Protein AF-A0A0B1STI6-F1 (afdb_monomer_lite)

InterPro domains:
  IPR003582 ShKT domain [PF01549] (3-16)
  IPR003582 ShKT domain [PF01549] (29-63)
  IPR003582 ShKT domai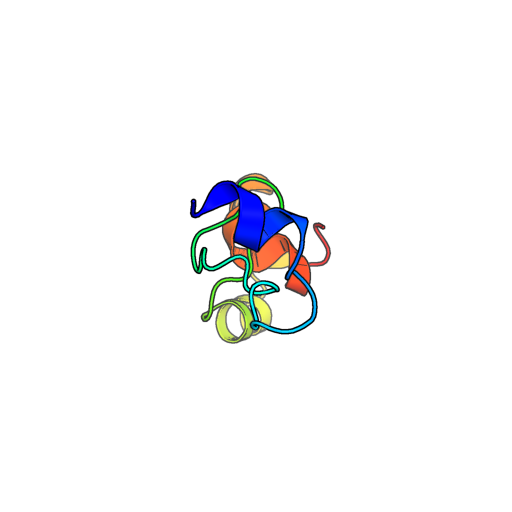n [PS51670] (1-16)

Radius of gyration: 14.72 Å; chains: 1; bounding box: 17×32×42 Å

Sequence (63 aa):
MLEFARENCKKTCGF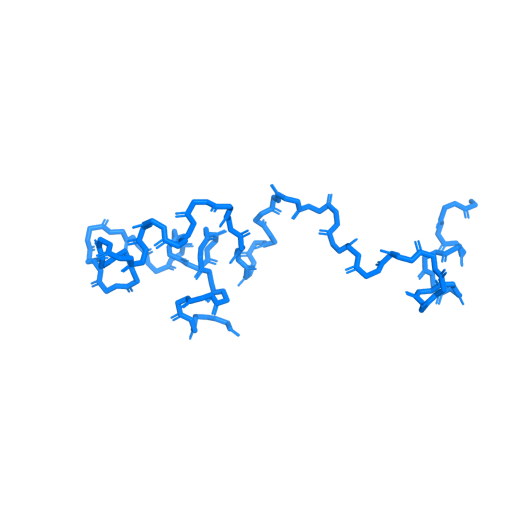CTDDTGGITHECGSHTHCPIWIRNNFCINTYYTLQLRKRYCGKPCRLC

pLDDT: mean 72.24, std 15.59, range [46.91, 91.69]

Organism: Oesophagostomum dentatum (NCBI:txid61180)

Structure (mmCIF, N/CA/C/O backbone):
data_AF-A0A0B1STI6-F1
#
_entry.id   AF-A0A0B1STI6-F1
#
loop_
_atom_site.group_PDB
_atom_site.id
_atom_site.type_symbol
_atom_site.label_atom_id
_atom_site.label_alt_id
_atom_site.label_comp_id
_atom_site.label_asym_id
_atom_site.label_entity_id
_atom_site.label_seq_id
_atom_site.pdbx_PDB_ins_code
_atom_site.Cartn_x
_atom_site.Cartn_y
_atom_site.Cartn_z
_atom_site.occupancy
_atom_site.B_iso_or_equiv
_atom_site.auth_seq_id
_atom_site.auth_comp_id
_atom_site.auth_asym_id
_atom_site.auth_atom_id
_atom_site.pdbx_PDB_model_num
ATOM 1 N N . MET A 1 1 ? 3.510 21.199 -21.137 1.00 54.44 1 MET A N 1
ATOM 2 C CA . MET A 1 1 ? 3.727 20.024 -22.018 1.00 54.44 1 MET A CA 1
ATOM 3 C C . MET A 1 1 ? 3.582 18.686 -21.298 1.00 54.44 1 MET A C 1
ATOM 5 O O . MET A 1 1 ? 2.986 17.801 -21.891 1.00 54.44 1 MET A O 1
ATOM 9 N N . LEU A 1 2 ? 4.044 18.526 -20.046 1.00 53.59 2 LEU A N 1
ATOM 10 C CA . LEU A 1 2 ? 3.853 17.275 -19.283 1.00 53.59 2 LEU A CA 1
ATOM 11 C C . LEU A 1 2 ? 2.373 16.908 -19.032 1.00 53.59 2 LEU A C 1
ATOM 13 O O . LEU A 1 2 ? 2.017 15.736 -19.058 1.00 53.59 2 LEU A O 1
ATOM 17 N N . GLU A 1 3 ? 1.511 17.907 -18.825 1.00 55.69 3 GLU A N 1
ATOM 18 C CA . GLU A 1 3 ? 0.072 17.719 -18.555 1.00 55.69 3 GLU A CA 1
ATOM 19 C C . GLU A 1 3 ? -0.661 17.023 -19.719 1.00 55.69 3 GLU A C 1
ATOM 21 O O . GLU A 1 3 ? -1.372 16.042 -19.519 1.00 55.69 3 GLU A O 1
ATOM 26 N N . PHE A 1 4 ? -0.404 17.463 -20.956 1.00 60.53 4 PHE A N 1
ATOM 27 C CA . PHE A 1 4 ? -1.064 16.940 -22.158 1.00 60.53 4 PHE A CA 1
ATOM 28 C C . PHE A 1 4 ? -0.730 15.464 -22.423 1.00 60.53 4 PHE A C 1
ATOM 30 O O . PHE A 1 4 ? -1.606 14.687 -22.806 1.00 60.53 4 PHE A O 1
ATOM 37 N N . ALA A 1 5 ? 0.525 15.065 -22.182 1.00 61.12 5 ALA A N 1
ATOM 38 C CA . ALA A 1 5 ? 0.967 13.680 -22.334 1.00 61.12 5 ALA A CA 1
ATOM 39 C C . ALA A 1 5 ? 0.305 12.745 -21.303 1.00 61.12 5 ALA A C 1
ATOM 41 O O . ALA A 1 5 ? -0.015 11.600 -21.626 1.00 61.12 5 ALA A O 1
ATOM 42 N N . ARG A 1 6 ? 0.031 13.248 -20.091 1.00 62.75 6 ARG A N 1
ATOM 43 C CA . ARG A 1 6 ? -0.632 12.508 -19.009 1.00 62.75 6 ARG A CA 1
ATOM 44 C C . ARG A 1 6 ? -2.121 12.263 -19.278 1.00 62.75 6 ARG A C 1
ATOM 46 O O . ARG A 1 6 ? -2.605 11.166 -19.012 1.00 62.75 6 ARG A O 1
ATOM 53 N N . GLU A 1 7 ? -2.839 13.230 -19.848 1.00 61.75 7 GLU A N 1
ATOM 54 C CA . GLU A 1 7 ? -4.268 13.061 -20.158 1.00 61.75 7 GLU A CA 1
ATOM 55 C C . GLU A 1 7 ? -4.521 12.223 -21.422 1.00 61.75 7 GLU A C 1
ATOM 57 O O . GLU A 1 7 ? -5.439 11.395 -21.446 1.00 61.75 7 GLU A O 1
ATOM 62 N N . ASN A 1 8 ? -3.683 12.384 -22.453 1.00 61.03 8 ASN A N 1
ATOM 63 C CA . ASN A 1 8 ? -3.952 11.836 -23.787 1.00 61.03 8 ASN A CA 1
ATOM 64 C C . ASN A 1 8 ? -3.205 10.529 -24.104 1.00 61.03 8 ASN A C 1
ATOM 66 O O . ASN A 1 8 ? -3.686 9.745 -24.919 1.00 61.03 8 ASN A O 1
ATOM 70 N N . CYS A 1 9 ? -2.080 10.233 -23.440 1.00 61.06 9 CYS A N 1
ATOM 71 C CA . CYS A 1 9 ? -1.232 9.068 -23.755 1.00 61.06 9 CYS A CA 1
ATOM 72 C C . CYS A 1 9 ? -1.134 8.037 -22.613 1.00 61.06 9 CYS A C 1
ATOM 74 O O . CYS A 1 9 ? -0.197 7.235 -22.563 1.00 61.06 9 CYS A O 1
ATOM 76 N N . LYS A 1 10 ? -2.132 8.011 -21.719 1.00 57.50 10 LYS A N 1
ATOM 77 C CA . LYS A 1 10 ? -2.190 7.147 -20.523 1.00 57.50 10 LYS A CA 1
ATOM 78 C C . LYS A 1 10 ? -2.005 5.642 -20.775 1.00 57.50 10 LYS A C 1
ATOM 80 O O . LYS A 1 10 ? -1.465 4.956 -19.918 1.00 57.50 10 LYS A O 1
ATOM 85 N N . LYS A 1 11 ? -2.418 5.116 -21.936 1.00 54.09 11 LYS A N 1
ATOM 86 C CA . LYS A 1 11 ? -2.356 3.669 -22.241 1.00 54.09 11 LYS A CA 1
ATOM 87 C C . LYS A 1 11 ? -1.082 3.210 -22.961 1.00 54.09 11 LYS A C 1
ATOM 89 O O . LYS A 1 11 ? -0.805 2.017 -22.949 1.00 54.09 11 LYS A O 1
ATOM 94 N N . THR A 1 12 ? -0.316 4.113 -23.574 1.00 55.06 12 THR A N 1
ATOM 95 C CA . THR A 1 12 ? 0.744 3.728 -24.534 1.00 55.06 12 THR A CA 1
ATOM 96 C C . THR A 1 12 ? 2.156 4.017 -24.034 1.00 55.06 12 THR A C 1
ATOM 98 O O . THR A 1 12 ? 3.116 3.497 -24.586 1.00 55.06 12 THR A O 1
ATOM 101 N N . CYS A 1 13 ? 2.302 4.830 -22.986 1.00 55.09 13 CYS A N 1
ATOM 102 C CA . CYS A 1 13 ? 3.613 5.292 -22.521 1.00 55.09 13 CYS A CA 1
ATOM 103 C C . CYS A 1 13 ? 3.975 4.786 -21.112 1.00 55.09 13 CYS A C 1
ATOM 105 O O . CYS A 1 13 ? 4.882 5.300 -20.477 1.00 55.09 13 CYS A O 1
ATOM 107 N N . GLY A 1 14 ? 3.280 3.773 -20.588 1.00 51.94 14 GLY A N 1
ATOM 108 C CA . GLY A 1 14 ? 3.603 3.241 -19.258 1.00 51.94 14 GLY A CA 1
ATOM 109 C C . GLY A 1 14 ? 3.297 4.201 -18.098 1.00 51.94 14 GLY A C 1
ATOM 110 O O . GLY A 1 14 ? 3.541 3.838 -16.961 1.00 51.94 14 GLY A O 1
ATOM 111 N N . PHE A 1 15 ? 2.660 5.357 -18.345 1.00 51.66 15 PHE A N 1
ATOM 112 C CA . PHE A 1 15 ? 2.155 6.290 -17.318 1.00 51.66 15 PHE A CA 1
ATOM 113 C C . PHE A 1 15 ? 1.015 5.724 -16.446 1.00 51.66 15 PHE A C 1
ATOM 115 O O . PHE A 1 15 ? 0.447 6.439 -15.625 1.00 51.66 15 PHE A O 1
ATOM 122 N N . CYS A 1 16 ? 0.683 4.436 -16.579 1.00 51.78 16 CYS A N 1
ATOM 123 C CA . CYS A 1 16 ? 0.060 3.683 -15.489 1.00 51.78 16 CYS A CA 1
ATOM 124 C C . CYS A 1 16 ? 1.082 3.262 -14.422 1.00 51.78 16 CYS A C 1
ATOM 126 O O . CYS A 1 16 ? 0.830 2.320 -13.676 1.00 51.78 16 CYS A O 1
ATOM 128 N N . THR A 1 17 ? 2.220 3.932 -14.309 1.00 48.97 17 THR A N 1
ATOM 129 C CA . THR A 1 17 ? 2.855 4.090 -13.016 1.00 48.97 17 THR A CA 1
ATOM 130 C C . THR A 1 17 ? 2.347 5.394 -12.428 1.00 48.97 17 THR A C 1
ATOM 132 O O . THR A 1 17 ? 2.718 6.495 -12.830 1.00 48.97 17 THR A O 1
ATOM 135 N N . ASP A 1 18 ? 1.476 5.256 -11.428 1.00 50.50 18 ASP A N 1
ATOM 136 C CA . ASP A 1 18 ? 1.615 6.103 -10.253 1.00 50.50 18 ASP A CA 1
ATOM 137 C C . ASP A 1 18 ? 3.067 5.903 -9.796 1.00 50.50 18 ASP A C 1
ATOM 139 O O . ASP A 1 18 ? 3.393 4.992 -9.038 1.00 50.50 18 ASP 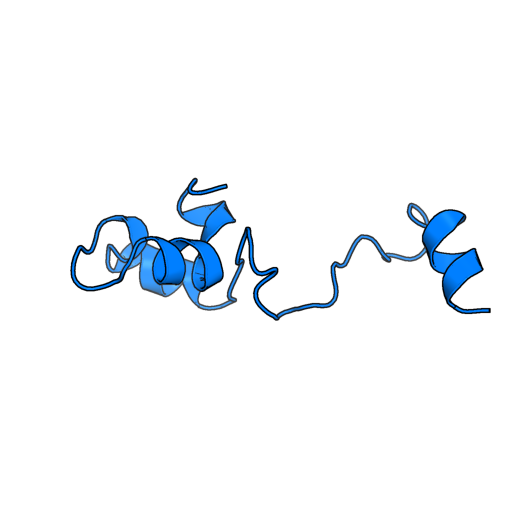A O 1
ATOM 143 N N . ASP A 1 19 ? 3.970 6.679 -10.397 1.00 52.66 19 ASP A N 1
ATOM 144 C CA . ASP A 1 19 ? 5.404 6.732 -10.120 1.00 52.66 19 ASP A CA 1
ATOM 145 C C . ASP A 1 19 ? 5.634 7.506 -8.818 1.00 52.66 19 ASP A C 1
ATOM 147 O O . ASP A 1 19 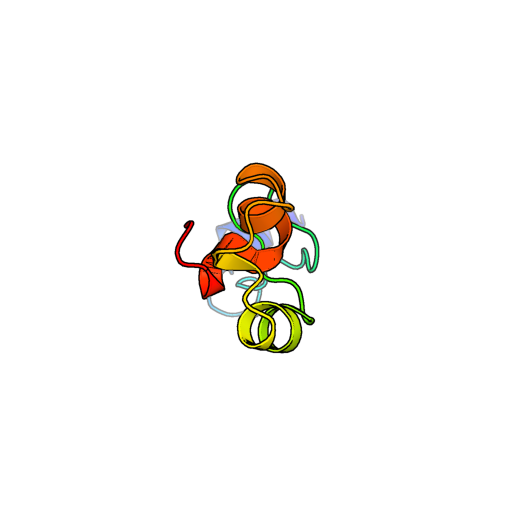? 6.565 8.283 -8.632 1.00 52.66 19 ASP A O 1
ATOM 151 N N . THR A 1 20 ? 4.736 7.261 -7.876 1.00 46.91 20 THR A N 1
ATOM 152 C CA . THR A 1 20 ? 5.017 7.325 -6.473 1.00 46.91 20 THR A CA 1
ATOM 153 C C . THR A 1 20 ? 5.082 5.873 -6.013 1.00 46.91 20 THR A C 1
ATOM 155 O O . THR A 1 20 ? 4.119 5.277 -5.529 1.00 46.91 20 THR A O 1
ATOM 158 N N . GLY A 1 21 ? 6.303 5.337 -5.982 1.00 47.88 21 GLY A N 1
ATOM 159 C CA . GLY A 1 21 ? 6.740 4.473 -4.879 1.00 47.88 21 GLY A CA 1
ATOM 160 C C . GLY A 1 21 ? 6.669 5.219 -3.534 1.00 47.88 21 GLY A C 1
ATOM 161 O O . GLY A 1 21 ? 7.603 5.215 -2.744 1.00 47.88 21 GLY A O 1
ATOM 162 N N . GLY A 1 22 ? 5.569 5.918 -3.292 1.00 47.78 22 GLY A N 1
ATOM 163 C CA . GLY A 1 22 ? 5.348 6.879 -2.246 1.00 47.78 22 GLY A CA 1
ATOM 164 C C . GLY A 1 22 ? 3.859 6.921 -2.047 1.00 47.78 22 GLY A C 1
ATOM 165 O O . GLY A 1 22 ? 3.173 7.716 -2.659 1.00 47.78 22 GLY A O 1
ATOM 166 N N . ILE A 1 23 ? 3.394 5.999 -1.209 1.00 50.06 23 ILE A N 1
ATOM 167 C CA . ILE A 1 23 ? 2.254 6.198 -0.327 1.00 50.06 23 ILE A CA 1
ATOM 168 C C . ILE A 1 23 ? 1.269 7.242 -0.883 1.00 50.06 23 ILE A C 1
ATOM 170 O O . ILE A 1 23 ? 1.236 8.378 -0.398 1.00 50.06 23 ILE A O 1
ATOM 174 N N . THR A 1 24 ? 0.479 6.891 -1.905 1.00 49.88 24 THR A N 1
ATOM 175 C CA . THR A 1 24 ? -0.734 7.669 -2.159 1.00 49.88 24 THR A CA 1
ATOM 176 C C . THR A 1 24 ? -1.465 7.673 -0.823 1.00 49.88 24 THR A C 1
ATOM 178 O O . THR A 1 24 ? -1.590 6.628 -0.173 1.00 49.88 24 THR A O 1
ATOM 181 N N . HIS A 1 25 ? -1.808 8.862 -0.321 1.00 54.25 25 HIS A N 1
ATOM 182 C CA . HIS A 1 25 ? -2.241 9.065 1.071 1.00 54.25 25 HIS A CA 1
ATOM 183 C C . HIS A 1 25 ? -3.434 8.155 1.450 1.00 54.25 25 HIS A C 1
ATOM 185 O O . HIS A 1 25 ? -3.713 7.916 2.622 1.00 54.25 25 HIS A O 1
ATOM 191 N N . GLU A 1 26 ? -4.095 7.592 0.441 1.00 60.19 26 GLU A N 1
ATOM 192 C CA . GLU A 1 26 ? -5.228 6.690 0.509 1.00 60.19 26 GLU A CA 1
ATOM 193 C C . GLU A 1 26 ? -4.931 5.189 0.307 1.00 60.19 26 GLU A C 1
ATOM 195 O O . GLU A 1 26 ? -5.732 4.385 0.781 1.00 60.19 26 GLU A O 1
ATOM 200 N N . CYS A 1 27 ? -3.844 4.756 -0.355 1.00 70.94 27 CYS A N 1
ATOM 201 C CA . CYS A 1 27 ? -3.695 3.341 -0.735 1.00 70.94 27 CYS A CA 1
ATOM 202 C C . CYS A 1 27 ? -2.246 2.896 -1.037 1.00 70.94 27 CYS A C 1
ATOM 204 O O . CYS A 1 27 ? -1.857 2.659 -2.182 1.00 70.94 27 CYS A O 1
ATOM 206 N N . GLY A 1 28 ? -1.442 2.728 0.015 1.00 77.19 28 GLY A N 1
ATOM 207 C CA . GLY A 1 28 ? -0.033 2.344 -0.079 1.00 77.19 28 GLY A CA 1
ATOM 208 C C . GLY A 1 28 ? 0.238 0.972 -0.688 1.00 77.19 28 GLY A C 1
ATOM 209 O O . GLY A 1 28 ? -0.474 0.003 -0.417 1.00 77.19 28 GLY A O 1
ATOM 210 N N . SER A 1 29 ? 1.331 0.873 -1.445 1.00 76.94 29 SER A N 1
ATOM 211 C CA . SER A 1 29 ? 1.876 -0.390 -1.953 1.00 76.94 29 SER A CA 1
ATOM 212 C C . SER A 1 29 ? 3.401 -0.416 -1.820 1.00 76.94 29 SER A C 1
ATOM 214 O O . SER A 1 29 ? 4.130 -0.402 -2.809 1.00 76.94 29 SER A O 1
ATOM 216 N N . HIS A 1 30 ? 3.888 -0.417 -0.579 1.00 82.00 30 HIS A N 1
ATOM 217 C CA . HIS A 1 30 ? 5.316 -0.448 -0.276 1.00 82.00 30 HIS A CA 1
ATOM 218 C C . HIS A 1 30 ? 5.966 -1.772 -0.719 1.00 82.00 30 HIS A C 1
ATOM 220 O O . HIS A 1 30 ? 5.388 -2.851 -0.576 1.00 82.00 30 HIS A O 1
ATOM 226 N N . THR A 1 31 ? 7.210 -1.712 -1.194 1.00 84.19 31 THR A N 1
ATOM 227 C CA . THR A 1 31 ? 7.976 -2.884 -1.665 1.00 84.19 31 THR A CA 1
ATOM 228 C C . THR A 1 31 ? 8.155 -3.954 -0.585 1.00 84.19 31 THR A C 1
ATOM 230 O O . THR A 1 31 ? 8.187 -5.143 -0.886 1.00 84.19 31 THR A O 1
ATOM 233 N N . HIS A 1 32 ? 8.218 -3.551 0.689 1.00 83.69 32 HIS A N 1
ATOM 234 C CA . HIS A 1 32 ? 8.332 -4.462 1.839 1.00 83.69 32 HIS A CA 1
ATOM 235 C C . HIS A 1 32 ? 6.994 -5.017 2.349 1.00 83.69 32 HIS A C 1
ATOM 237 O O . HIS A 1 32 ? 6.994 -5.844 3.264 1.00 83.69 32 HIS A O 1
ATOM 243 N N . CYS A 1 33 ? 5.854 -4.632 1.766 1.00 85.88 33 CYS A N 1
ATOM 244 C CA . CYS A 1 33 ? 4.560 -5.186 2.16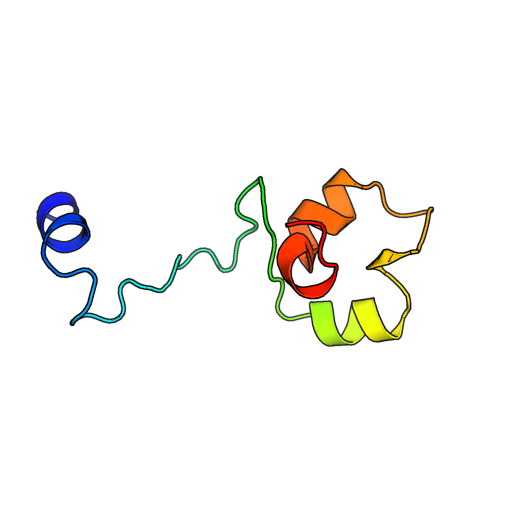3 1.00 85.88 33 CYS A CA 1
ATOM 245 C C . CYS A 1 33 ? 4.507 -6.720 2.180 1.00 85.88 33 CYS A C 1
ATOM 247 O O . CYS A 1 33 ? 3.985 -7.252 3.153 1.00 85.88 33 CYS A O 1
ATOM 249 N N . PRO A 1 34 ? 5.081 -7.469 1.216 1.00 87.06 34 PRO A N 1
ATOM 250 C CA . PRO A 1 34 ? 5.070 -8.932 1.256 1.00 87.06 34 PRO A CA 1
ATOM 251 C C . PRO A 1 34 ? 5.713 -9.506 2.526 1.00 87.06 34 PRO A C 1
ATOM 253 O O . PRO A 1 34 ? 5.240 -10.502 3.067 1.00 87.06 34 PRO A O 1
ATOM 256 N N . ILE A 1 35 ? 6.772 -8.863 3.028 1.00 89.50 35 ILE A N 1
ATOM 257 C CA . ILE A 1 35 ? 7.463 -9.261 4.259 1.00 89.50 35 ILE A CA 1
ATOM 258 C C . ILE A 1 35 ? 6.604 -8.891 5.470 1.00 89.50 35 ILE A C 1
ATOM 260 O O . ILE A 1 35 ? 6.379 -9.718 6.349 1.00 89.50 35 ILE A O 1
ATOM 264 N N . TRP A 1 36 ? 6.075 -7.670 5.509 1.00 90.31 36 TRP A N 1
ATOM 265 C CA . TRP A 1 36 ? 5.253 -7.191 6.620 1.00 90.31 36 TRP A CA 1
ATOM 266 C C . TRP A 1 36 ? 3.936 -7.965 6.757 1.00 90.31 36 TRP A C 1
ATOM 268 O O . TRP A 1 36 ? 3.547 -8.323 7.865 1.00 90.31 36 TRP A O 1
ATOM 278 N N . ILE A 1 37 ? 3.281 -8.311 5.651 1.00 88.75 37 ILE A N 1
ATOM 279 C CA . ILE A 1 37 ? 2.044 -9.107 5.642 1.00 88.75 37 ILE A CA 1
ATOM 280 C C . ILE A 1 37 ? 2.288 -10.509 6.192 1.00 88.75 37 ILE A C 1
ATOM 282 O O . ILE A 1 37 ? 1.486 -10.983 6.993 1.00 88.75 37 ILE A O 1
ATOM 286 N N . ARG A 1 38 ? 3.414 -11.142 5.828 1.00 91.38 38 ARG A N 1
ATOM 287 C CA . ARG A 1 38 ? 3.836 -12.423 6.421 1.00 91.38 38 ARG A CA 1
ATOM 288 C C . ARG A 1 38 ? 4.048 -12.328 7.935 1.00 91.38 38 ARG A C 1
ATOM 290 O O . ARG A 1 38 ? 3.864 -13.322 8.618 1.00 91.38 38 ARG A O 1
ATOM 297 N N . ASN A 1 39 ? 4.387 -11.142 8.444 1.00 91.69 39 ASN A N 1
ATOM 298 C CA . ASN A 1 39 ? 4.516 -10.829 9.872 1.00 91.69 39 ASN A CA 1
ATOM 299 C C . ASN A 1 39 ? 3.229 -10.221 10.470 1.00 91.69 39 ASN A C 1
ATOM 301 O O . ASN A 1 39 ? 3.282 -9.465 11.439 1.00 91.69 39 ASN A O 1
ATOM 305 N N . ASN A 1 40 ? 2.064 -10.495 9.877 1.00 91.31 40 ASN A N 1
ATOM 306 C CA . ASN A 1 40 ? 0.758 -10.061 10.378 1.00 91.31 40 ASN A CA 1
ATOM 307 C C . ASN A 1 40 ? 0.558 -8.532 10.445 1.00 91.31 40 ASN A C 1
ATOM 309 O O . ASN A 1 40 ? -0.326 -8.057 11.158 1.00 91.31 40 ASN A O 1
ATOM 313 N N . PHE A 1 41 ? 1.295 -7.740 9.658 1.00 90.50 41 PHE A N 1
ATOM 314 C CA . PHE A 1 41 ? 1.195 -6.272 9.652 1.00 90.50 41 PHE A CA 1
ATOM 315 C C . PHE A 1 41 ? -0.230 -5.748 9.448 1.00 90.50 41 PHE A C 1
ATOM 317 O O . PHE A 1 41 ? -0.626 -4.798 10.113 1.00 90.50 41 PHE A O 1
ATOM 324 N N . CYS A 1 42 ? -1.032 -6.384 8.588 1.00 86.69 42 CYS A N 1
ATOM 325 C CA . CYS A 1 42 ? -2.403 -5.943 8.312 1.00 86.69 42 CYS A CA 1
ATOM 326 C C . CYS A 1 42 ? -3.353 -6.087 9.506 1.00 86.69 42 CYS A C 1
ATOM 328 O O . CYS A 1 42 ? -4.323 -5.336 9.596 1.00 86.69 42 CYS A O 1
ATOM 330 N N . ILE A 1 43 ? -3.093 -7.027 10.417 1.00 88.75 43 ILE A N 1
ATOM 331 C CA . ILE A 1 43 ? -3.947 -7.289 11.586 1.00 88.75 43 ILE A CA 1
ATOM 332 C C . ILE A 1 43 ? -3.339 -6.766 12.888 1.00 88.75 43 ILE A C 1
ATOM 334 O O . ILE A 1 43 ? -4.026 -6.701 13.902 1.00 88.75 43 ILE A O 1
ATOM 338 N N . ASN A 1 44 ? -2.059 -6.399 12.866 1.00 89.50 44 ASN A N 1
ATOM 339 C CA . ASN A 1 44 ? -1.345 -5.946 14.043 1.00 89.50 44 ASN A CA 1
ATOM 340 C C . ASN A 1 44 ? -1.925 -4.609 14.536 1.00 89.50 44 ASN A C 1
ATOM 342 O O . ASN A 1 44 ? -1.902 -3.599 13.830 1.00 89.50 44 ASN A O 1
ATOM 346 N N . THR A 1 45 ? -2.450 -4.624 15.760 1.00 87.12 45 THR A N 1
ATOM 347 C CA . THR A 1 45 ? -3.084 -3.477 16.421 1.00 87.12 45 THR A CA 1
ATOM 348 C C . THR A 1 45 ? -2.080 -2.430 16.897 1.00 87.12 45 THR A C 1
ATOM 350 O O . THR A 1 45 ? -2.475 -1.288 17.117 1.00 87.12 45 THR A O 1
ATOM 353 N N . TYR A 1 46 ? -0.792 -2.779 16.990 1.00 89.06 46 TYR A N 1
ATOM 354 C CA . TYR A 1 46 ? 0.293 -1.828 17.242 1.00 89.06 46 TYR A CA 1
ATOM 355 C C . TYR A 1 46 ? 0.383 -0.770 16.133 1.00 89.06 46 TYR A C 1
ATOM 357 O O . TYR A 1 46 ? 0.663 0.398 16.394 1.00 89.06 46 TYR A O 1
ATOM 365 N N . TYR A 1 47 ? 0.101 -1.160 14.885 1.00 85.12 47 TYR A N 1
ATOM 366 C CA . TYR A 1 47 ? 0.082 -0.241 13.755 1.00 85.12 47 TYR A CA 1
ATOM 367 C C . TYR A 1 47 ? -1.323 0.330 13.547 1.00 85.12 47 TYR A C 1
ATOM 369 O O . TYR A 1 47 ? -2.308 -0.390 13.335 1.00 85.12 47 TYR A O 1
ATOM 377 N N . THR A 1 48 ? -1.426 1.659 13.546 1.00 85.44 48 THR A N 1
ATOM 378 C CA . THR A 1 48 ? -2.699 2.340 13.288 1.00 85.44 48 THR A CA 1
ATOM 379 C C . THR A 1 48 ? -3.249 1.968 11.910 1.00 85.44 48 THR A C 1
ATOM 381 O O . THR A 1 48 ? -2.509 1.615 10.987 1.00 85.44 48 THR A O 1
ATOM 384 N N . LEU A 1 49 ? -4.572 2.048 11.752 1.00 83.12 49 LEU A N 1
ATOM 385 C CA . LEU A 1 49 ? -5.224 1.762 10.471 1.00 83.12 49 LEU A CA 1
ATOM 386 C C . LEU A 1 49 ? -4.679 2.663 9.350 1.00 83.12 49 LEU A C 1
ATOM 388 O O . LEU A 1 49 ? -4.472 2.194 8.236 1.00 83.12 49 LEU A O 1
ATOM 392 N N . GLN A 1 50 ? -4.377 3.929 9.664 1.00 82.56 50 GLN A N 1
ATOM 393 C CA . GLN A 1 50 ? -3.753 4.869 8.729 1.00 82.56 50 GLN A CA 1
ATOM 394 C C . GLN A 1 50 ? -2.362 4.406 8.294 1.00 82.56 50 GLN A C 1
ATOM 396 O O . GLN A 1 50 ? -2.056 4.462 7.110 1.00 82.56 50 GLN A O 1
ATOM 401 N N . LEU A 1 51 ? -1.534 3.901 9.214 1.00 84.00 51 LEU A N 1
ATOM 402 C CA . LEU A 1 51 ? -0.21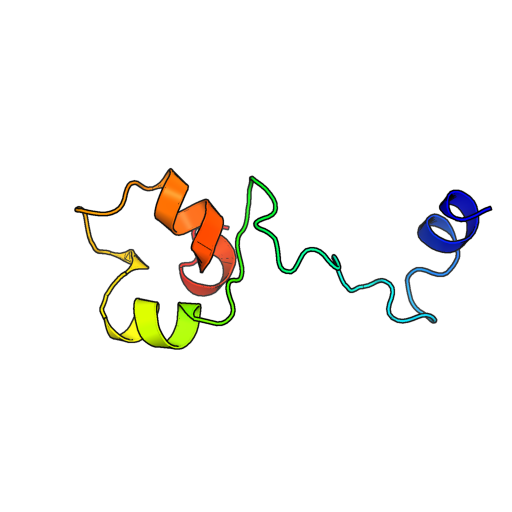4 3.374 8.871 1.00 84.00 51 LEU A CA 1
ATOM 403 C C . LEU A 1 51 ? -0.350 2.145 7.963 1.00 84.00 51 LEU A C 1
ATOM 405 O O . LEU A 1 51 ? 0.250 2.082 6.892 1.00 84.00 51 LEU A O 1
ATOM 409 N N . ARG A 1 52 ? -1.218 1.202 8.336 1.00 85.19 52 ARG A N 1
ATOM 410 C CA . ARG A 1 52 ? -1.474 -0.002 7.538 1.00 85.19 52 ARG A CA 1
ATOM 411 C C . ARG A 1 52 ? -1.975 0.339 6.136 1.00 85.19 52 ARG A C 1
ATOM 413 O O . ARG A 1 52 ? -1.491 -0.234 5.164 1.00 85.19 52 ARG A O 1
ATOM 420 N N . LYS A 1 53 ? -2.866 1.326 6.027 1.00 83.00 53 LYS A N 1
ATOM 421 C CA . LYS A 1 53 ? -3.420 1.818 4.764 1.00 83.00 53 LYS A CA 1
ATOM 422 C C . LYS A 1 53 ? -2.397 2.588 3.925 1.00 83.00 53 LYS A C 1
ATOM 424 O O . LYS A 1 53 ? -2.315 2.360 2.721 1.00 83.00 53 LYS A O 1
ATOM 429 N N . ARG A 1 54 ? -1.570 3.439 4.541 1.00 82.12 54 ARG A N 1
ATOM 430 C CA . ARG A 1 54 ? -0.577 4.250 3.818 1.00 82.12 54 ARG A CA 1
ATOM 431 C C . ARG A 1 54 ? 0.636 3.441 3.361 1.00 82.12 54 ARG A C 1
ATOM 433 O O . ARG A 1 54 ? 1.227 3.791 2.354 1.00 82.12 54 ARG A O 1
ATOM 440 N N . TYR A 1 55 ? 0.994 2.355 4.043 1.00 83.62 55 TYR A N 1
ATOM 441 C CA . TYR A 1 55 ? 2.104 1.495 3.613 1.00 83.62 55 TYR A CA 1
ATOM 442 C C . TYR A 1 55 ? 1.645 0.323 2.749 1.00 83.62 55 TYR A C 1
ATOM 444 O O . TYR A 1 55 ? 2.207 0.105 1.680 1.00 83.62 55 TYR A O 1
ATOM 452 N N . CYS A 1 56 ? 0.623 -0.412 3.187 1.00 87.19 56 CYS A N 1
ATOM 453 C CA . CYS A 1 56 ? 0.195 -1.673 2.582 1.00 87.19 56 CYS A CA 1
ATOM 454 C C . CYS A 1 56 ? -1.313 -1.736 2.359 1.00 87.19 56 CYS A C 1
ATOM 456 O O . CYS A 1 56 ? -1.903 -2.801 2.502 1.00 87.19 56 CYS A O 1
ATOM 458 N N . GLY A 1 57 ? -1.940 -0.619 1.988 1.00 85.50 57 GLY A N 1
ATOM 459 C CA . GLY A 1 57 ? -3.374 -0.539 1.731 1.00 85.50 57 GLY A CA 1
ATOM 460 C C . GLY A 1 57 ? -3.879 -1.629 0.786 1.00 85.50 57 GLY A C 1
ATOM 461 O O . GLY A 1 57 ? -4.705 -2.434 1.214 1.00 85.50 57 GLY A O 1
ATOM 462 N N . LYS A 1 58 ? -3.327 -1.708 -0.439 1.00 81.56 58 LYS A N 1
ATOM 463 C CA . LYS A 1 58 ? -3.744 -2.696 -1.456 1.00 81.56 58 LYS A CA 1
ATOM 464 C C . LYS A 1 58 ? -3.621 -4.135 -0.951 1.00 81.56 58 LYS A C 1
ATOM 466 O O . LYS A 1 58 ? -4.601 -4.877 -0.965 1.00 81.56 58 LYS A O 1
ATOM 471 N N . PRO A 1 59 ? -2.438 -4.579 -0.489 1.00 83.88 59 PRO A N 1
ATOM 472 C CA . PRO A 1 59 ? -2.280 -5.976 -0.120 1.00 83.88 59 PRO A CA 1
ATOM 473 C C . PRO A 1 59 ? -2.902 -6.314 1.250 1.00 83.88 59 PRO A C 1
ATOM 475 O O . PRO A 1 59 ? -3.150 -7.485 1.522 1.00 83.88 59 PRO A O 1
ATOM 478 N N . CYS A 1 60 ? -3.224 -5.314 2.082 1.00 83.94 60 CYS A N 1
ATOM 479 C CA . CYS A 1 60 ? -4.045 -5.480 3.285 1.00 83.94 60 CYS A CA 1
ATOM 480 C C . CYS A 1 60 ? -5.558 -5.341 3.038 1.00 83.94 60 CYS A C 1
ATOM 482 O O . CYS A 1 60 ? -6.316 -5.473 3.998 1.00 83.94 60 CYS A O 1
ATOM 484 N N . ARG A 1 61 ? -6.010 -5.080 1.801 1.00 82.19 61 ARG A N 1
ATOM 485 C CA . ARG A 1 61 ? -7.424 -4.835 1.449 1.00 82.19 61 ARG A CA 1
ATOM 486 C C . ARG A 1 61 ? -8.081 -3.712 2.270 1.00 82.19 61 ARG A C 1
ATOM 488 O O . ARG A 1 61 ? -9.248 -3.797 2.641 1.00 82.19 61 ARG A O 1
ATOM 495 N N . LEU A 1 62 ? -7.306 -2.678 2.607 1.00 79.88 62 LEU A N 1
ATOM 496 C CA . LEU A 1 62 ? -7.779 -1.453 3.289 1.00 79.88 62 LEU A CA 1
ATOM 497 C C . LEU A 1 62 ? -8.146 -0.329 2.295 1.00 79.88 62 LEU A C 1
ATOM 499 O O . LEU A 1 62 ? -8.640 0.740 2.676 1.00 79.88 62 LEU A O 1
ATOM 503 N N . CYS A 1 63 ? -7.855 -0.624 1.036 1.00 72.06 63 CYS A N 1
ATOM 504 C CA . CYS A 1 63 ? -8.310 -0.130 -0.247 1.00 72.06 63 CYS A CA 1
ATOM 505 C C . CYS A 1 63 ? -8.187 -1.352 -1.199 1.00 72.06 63 CYS A C 1
ATOM 507 O O . CYS A 1 63 ? -8.771 -1.291 -2.290 1.00 72.06 63 CYS A O 1
#

Secondary structure (DSSP, 8-state):
-HHHHHHH-TTTSSTT-----S--TT----TTHHHHHHTTTTT-TTS-HHHHHHHHTTTTT--

Foldseek 3Di:
DVVVCVVPVCPPPVVVPPPPCFFPQQAADHPCLVVCVVVVVLPDPVDDLSRCRRHHVPVSVVD